Protein AF-A0A969M7V6-F1 (afdb_monomer_lite)

pLDDT: mean 70.4, std 12.47, range [47.31, 86.25]

Foldseek 3Di:
DVVVCPPPQEAEEEPVCCCCLVPVVVVVCVVVVGDHHNYYHYDYQPDDPPDDDPDPPPPDD

Structure (mmCIF, N/CA/C/O backbone):
data_AF-A0A969M7V6-F1
#
_entry.id   AF-A0A969M7V6-F1
#
loop_
_atom_site.group_PDB
_atom_site.id
_atom_site.type_symbol
_atom_site.label_atom_id
_atom_site.label_alt_id
_atom_site.label_comp_id
_atom_site.label_asym_id
_atom_site.label_entity_id
_atom_site.label_seq_id
_atom_site.pdbx_PDB_ins_code
_atom_site.Cartn_x
_atom_site.Cartn_y
_atom_site.Cartn_z
_atom_site.occupancy
_atom_site.B_iso_or_equiv
_atom_site.auth_seq_id
_atom_site.auth_comp_id
_atom_site.auth_asym_id
_atom_site.auth_atom_id
_atom_site.pdbx_PDB_model_num
ATOM 1 N N . MET A 1 1 ? -18.508 10.164 5.071 1.00 61.53 1 MET A N 1
ATOM 2 C CA . MET A 1 1 ? -17.962 9.496 3.865 1.00 61.53 1 MET A CA 1
ATOM 3 C C . MET A 1 1 ? -16.844 8.491 4.187 1.00 61.53 1 MET A C 1
ATOM 5 O O . MET A 1 1 ? -16.855 7.411 3.620 1.00 61.53 1 MET A O 1
ATOM 9 N N . PHE A 1 2 ? -15.951 8.774 5.149 1.00 61.12 2 PHE A N 1
ATOM 10 C CA . PHE A 1 2 ? -14.776 7.948 5.501 1.00 61.12 2 PHE A CA 1
ATOM 11 C C . PHE A 1 2 ? -15.065 6.492 5.939 1.00 61.12 2 PHE A C 1
ATOM 13 O O . PHE A 1 2 ? -14.419 5.569 5.461 1.00 61.12 2 PHE A O 1
ATOM 20 N N . LYS A 1 3 ? -16.089 6.252 6.773 1.00 63.94 3 LYS A N 1
ATOM 21 C CA . LYS A 1 3 ? -16.425 4.903 7.287 1.00 63.94 3 LYS A CA 1
ATOM 22 C C . LYS A 1 3 ? -16.888 3.887 6.226 1.00 63.94 3 LYS A C 1
ATOM 24 O O . LYS A 1 3 ? -16.977 2.712 6.541 1.00 63.94 3 LYS A O 1
ATOM 29 N N . LYS A 1 4 ? -17.237 4.321 5.007 1.00 66.69 4 LYS A N 1
ATOM 30 C CA . LYS A 1 4 ? -17.764 3.424 3.958 1.00 66.69 4 LYS A CA 1
ATOM 31 C C . LYS A 1 4 ? -16.659 2.759 3.130 1.00 66.69 4 LYS A C 1
ATOM 33 O O . LYS A 1 4 ? -16.888 1.705 2.557 1.00 66.69 4 LYS A O 1
ATOM 38 N N . PHE A 1 5 ? -15.485 3.384 3.067 1.00 67.69 5 PHE A N 1
ATOM 39 C CA . PHE A 1 5 ? -14.358 2.951 2.231 1.00 67.69 5 PHE A CA 1
ATOM 40 C C . PHE A 1 5 ? -13.130 2.547 3.060 1.00 67.69 5 PHE A C 1
ATOM 42 O O . PHE A 1 5 ? -12.096 2.188 2.506 1.00 67.69 5 PHE A O 1
ATOM 49 N N . TRP A 1 6 ? -13.244 2.632 4.388 1.00 68.50 6 TRP A N 1
ATOM 50 C CA . TRP A 1 6 ? -12.225 2.23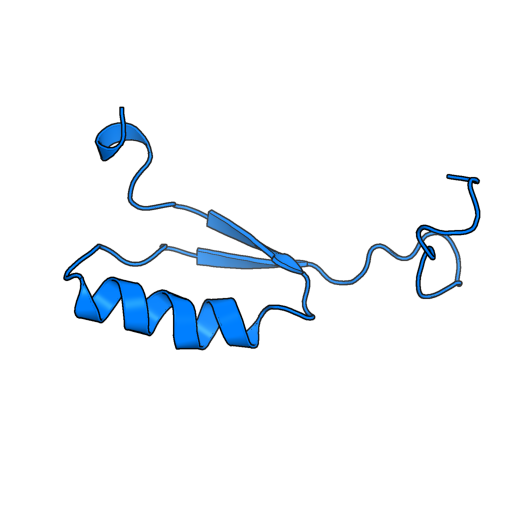1 5.345 1.00 68.50 6 TRP A CA 1
ATOM 51 C C . TRP A 1 6 ? -12.739 1.047 6.173 1.00 68.50 6 TRP A C 1
ATOM 53 O O . TRP A 1 6 ? -13.841 1.160 6.720 1.00 68.50 6 TRP A O 1
ATOM 63 N N . PRO A 1 7 ? -11.971 -0.046 6.340 1.00 70.69 7 PRO A N 1
ATOM 64 C CA . PRO A 1 7 ? -10.608 -0.289 5.843 1.00 70.69 7 PRO A CA 1
ATOM 65 C C . PRO A 1 7 ? -10.542 -0.593 4.339 1.00 70.69 7 PRO A C 1
ATOM 67 O O . PRO A 1 7 ? -11.481 -1.137 3.771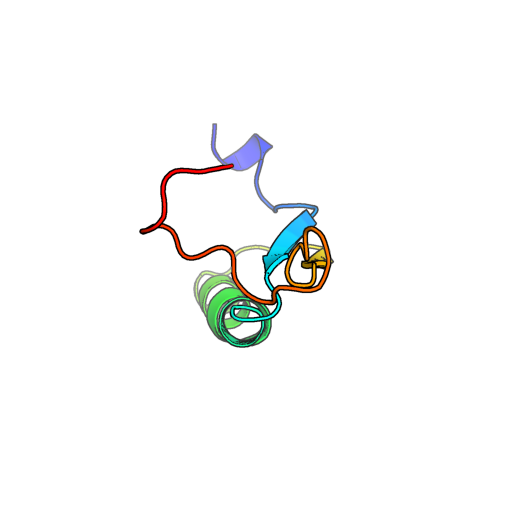 1.00 70.69 7 PRO A O 1
ATOM 70 N N . ALA A 1 8 ? -9.408 -0.276 3.708 1.00 72.06 8 ALA A N 1
ATOM 71 C CA . ALA A 1 8 ? -9.169 -0.615 2.306 1.00 72.06 8 ALA A CA 1
ATOM 72 C C . ALA A 1 8 ? -9.007 -2.138 2.127 1.00 72.06 8 ALA A C 1
ATOM 74 O O . ALA A 1 8 ? -8.142 -2.753 2.756 1.00 72.06 8 ALA A O 1
ATOM 7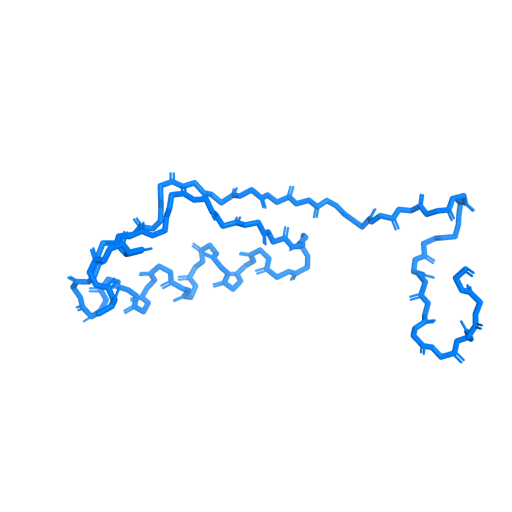5 N N . ASP A 1 9 ? -9.809 -2.748 1.252 1.00 70.94 9 ASP A N 1
ATOM 76 C CA . ASP A 1 9 ? -9.722 -4.186 0.970 1.00 70.94 9 ASP A CA 1
ATOM 77 C C . ASP A 1 9 ? -8.454 -4.556 0.180 1.00 70.94 9 ASP A C 1
ATOM 79 O O . ASP A 1 9 ? -7.819 -5.565 0.486 1.00 70.94 9 ASP A O 1
ATOM 83 N N . VAL A 1 10 ? -8.043 -3.731 -0.794 1.00 75.12 10 VAL A N 1
ATOM 84 C CA . VAL A 1 10 ? -6.870 -3.996 -1.645 1.00 75.12 10 VAL A CA 1
ATOM 85 C C . VAL A 1 10 ? -6.051 -2.726 -1.860 1.00 75.12 10 VAL A C 1
ATOM 87 O O . VAL A 1 10 ? -6.584 -1.702 -2.283 1.00 75.12 10 VAL A O 1
ATOM 90 N N . HIS A 1 11 ? -4.741 -2.807 -1.616 1.00 79.00 11 HIS A N 1
ATOM 91 C CA . HIS A 1 11 ? -3.789 -1.737 -1.912 1.00 79.00 11 HIS A CA 1
ATOM 92 C C . HIS A 1 11 ? -2.925 -2.123 -3.118 1.00 79.00 11 HIS A C 1
ATOM 94 O O . HIS A 1 11 ? -2.054 -2.978 -2.996 1.00 79.00 11 HIS A O 1
ATOM 100 N N . VAL A 1 12 ? -3.165 -1.513 -4.281 1.00 79.00 12 VAL A N 1
ATOM 101 C CA . VAL A 1 12 ? -2.391 -1.767 -5.507 1.00 79.00 12 VAL A CA 1
ATOM 102 C C . VAL A 1 12 ? -1.192 -0.819 -5.557 1.00 79.00 12 VAL A C 1
ATOM 104 O O . VAL A 1 12 ? -1.381 0.393 -5.633 1.00 79.00 12 VAL A O 1
ATOM 107 N N . ILE A 1 13 ? 0.030 -1.353 -5.489 1.00 80.44 13 ILE A N 1
ATOM 108 C CA . ILE A 1 13 ? 1.270 -0.563 -5.446 1.00 80.44 13 ILE A CA 1
ATOM 109 C C . ILE A 1 13 ? 2.345 -1.093 -6.398 1.00 80.44 13 ILE A C 1
ATOM 111 O O . ILE A 1 13 ? 2.411 -2.288 -6.685 1.00 80.44 13 ILE A O 1
ATOM 115 N N . GLY A 1 14 ? 3.241 -0.208 -6.835 1.00 78.00 14 GLY A N 1
ATOM 116 C CA . GLY A 1 14 ? 4.448 -0.589 -7.570 1.00 78.00 14 GLY A CA 1
ATOM 117 C C . GLY A 1 14 ? 5.519 -1.202 -6.658 1.00 78.00 14 GLY A C 1
ATOM 118 O O . GLY A 1 14 ? 5.642 -0.832 -5.487 1.00 78.00 14 GLY A O 1
ATOM 119 N N . LYS A 1 15 ? 6.332 -2.116 -7.202 1.00 75.56 15 LYS A N 1
ATOM 120 C CA . LYS A 1 15 ? 7.420 -2.809 -6.478 1.00 75.56 15 LYS A CA 1
ATOM 121 C C . LYS A 1 15 ? 8.397 -1.865 -5.757 1.00 75.56 15 LYS A C 1
ATOM 123 O O . LYS A 1 15 ? 8.894 -2.219 -4.689 1.00 75.56 15 LYS A O 1
ATOM 128 N N . ASP A 1 16 ? 8.625 -0.667 -6.285 1.00 75.81 16 ASP A N 1
ATOM 129 C CA . ASP A 1 16 ? 9.566 0.314 -5.727 1.00 75.81 16 ASP A CA 1
ATOM 130 C C . ASP A 1 16 ? 9.116 0.907 -4.379 1.00 75.81 16 ASP A C 1
ATOM 132 O O . ASP A 1 16 ? 9.947 1.264 -3.545 1.00 75.81 16 ASP A O 1
ATOM 136 N N . ILE A 1 17 ? 7.804 0.952 -4.115 1.00 80.75 17 ILE A N 1
ATOM 137 C CA . ILE A 1 17 ? 7.224 1.534 -2.887 1.00 80.75 17 ILE A CA 1
ATOM 138 C C . ILE A 1 17 ? 6.704 0.480 -1.899 1.00 80.75 17 ILE A C 1
ATOM 140 O O . ILE A 1 17 ? 6.048 0.825 -0.910 1.00 80.75 17 ILE A O 1
ATOM 144 N N . LEU A 1 18 ? 7.025 -0.798 -2.134 1.00 80.81 18 LEU A N 1
ATOM 145 C CA . LEU A 1 18 ? 6.601 -1.918 -1.291 1.00 80.81 18 LEU A CA 1
ATOM 146 C C . LEU A 1 18 ? 7.020 -1.730 0.167 1.00 80.81 18 LEU A C 1
ATOM 148 O O . LEU A 1 18 ? 6.190 -1.859 1.057 1.00 80.81 18 LEU A O 1
ATOM 152 N N . ARG A 1 19 ? 8.285 -1.367 0.412 1.00 78.06 19 ARG A N 1
ATOM 153 C CA . ARG A 1 19 ? 8.834 -1.218 1.772 1.00 78.06 19 ARG A CA 1
ATOM 154 C C . ARG A 1 19 ? 8.081 -0.173 2.598 1.00 78.06 19 ARG A C 1
ATOM 156 O O . ARG A 1 19 ? 7.849 -0.374 3.786 1.00 78.06 19 ARG A O 1
ATOM 163 N N . PHE A 1 20 ? 7.661 0.920 1.963 1.00 81.81 20 PHE A N 1
ATOM 164 C CA . PHE A 1 20 ? 6.878 1.964 2.622 1.00 81.81 20 PHE A CA 1
ATOM 165 C C . PHE A 1 20 ? 5.487 1.452 3.009 1.00 81.81 20 PHE A C 1
ATOM 167 O O . PHE A 1 20 ? 5.033 1.677 4.130 1.00 81.81 20 PHE A O 1
ATOM 174 N N . HIS A 1 21 ? 4.842 0.702 2.118 1.00 81.62 21 HIS A N 1
ATOM 175 C CA . HIS A 1 21 ? 3.484 0.200 2.323 1.00 81.62 21 HIS A CA 1
ATOM 176 C C . HIS A 1 21 ? 3.403 -1.075 3.171 1.00 81.62 21 HIS A C 1
ATOM 178 O O . HIS A 1 21 ? 2.352 -1.342 3.745 1.00 81.62 21 HIS A O 1
ATOM 184 N N . SER A 1 22 ? 4.487 -1.846 3.282 1.00 79.75 22 SER A N 1
ATOM 185 C CA . SER A 1 22 ? 4.540 -3.066 4.095 1.00 79.75 22 SER A CA 1
ATOM 186 C C . SER A 1 22 ? 5.039 -2.832 5.522 1.00 79.75 22 SER A C 1
ATOM 188 O O . SER A 1 22 ? 4.746 -3.648 6.387 1.00 79.75 22 SER A O 1
ATOM 190 N N . ALA A 1 23 ? 5.800 -1.761 5.780 1.00 82.00 23 ALA A N 1
ATOM 191 C CA . ALA A 1 23 ? 6.381 -1.494 7.101 1.00 82.00 23 ALA A CA 1
ATOM 192 C C . ALA A 1 23 ? 5.879 -0.184 7.721 1.00 82.00 23 ALA A C 1
ATOM 194 O O . ALA A 1 23 ? 5.312 -0.193 8.811 1.00 82.00 23 ALA A O 1
ATOM 195 N N . ILE A 1 24 ? 6.042 0.940 7.019 1.00 84.88 24 ILE A N 1
ATOM 196 C CA . ILE A 1 24 ? 5.744 2.268 7.580 1.00 84.88 24 ILE A CA 1
ATOM 197 C C . ILE A 1 24 ? 4.232 2.490 7.659 1.00 84.88 24 ILE A C 1
ATOM 199 O O . ILE A 1 24 ? 3.719 2.919 8.690 1.00 84.88 24 ILE A O 1
ATOM 203 N N . TRP A 1 25 ? 3.502 2.151 6.597 1.00 84.38 25 TRP A N 1
ATOM 204 C CA . TRP A 1 25 ? 2.052 2.327 6.550 1.00 84.38 25 TRP A CA 1
ATOM 205 C C . 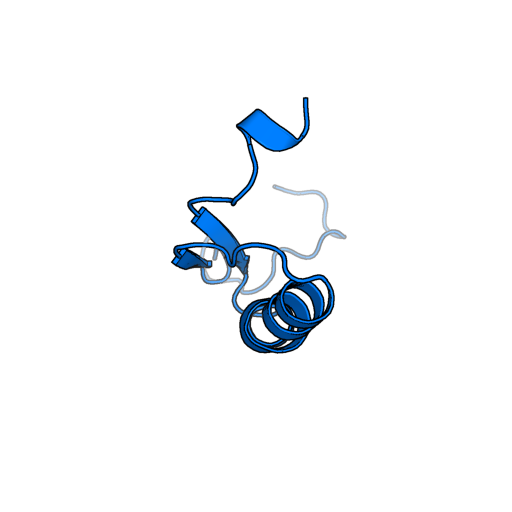TRP A 1 25 ? 1.306 1.511 7.623 1.00 84.38 25 TRP A C 1
ATOM 207 O O . TRP A 1 25 ? 0.526 2.108 8.366 1.00 84.38 25 TRP A O 1
ATOM 217 N N . PRO A 1 26 ? 1.570 0.202 7.814 1.00 83.44 26 PRO A N 1
ATOM 218 C CA . PRO A 1 26 ? 0.944 -0.560 8.889 1.00 83.44 26 PRO A CA 1
ATOM 219 C C . PRO A 1 26 ? 1.321 -0.034 10.274 1.00 83.44 26 PRO A C 1
ATOM 221 O O . PRO A 1 26 ? 0.449 0.055 11.130 1.00 83.44 26 PRO A O 1
ATOM 224 N N . ALA A 1 27 ? 2.574 0.385 10.485 1.00 84.31 27 ALA A N 1
ATOM 225 C CA . ALA A 1 27 ? 3.006 0.954 11.761 1.00 84.31 27 ALA A CA 1
ATOM 226 C C . ALA A 1 27 ? 2.240 2.241 12.116 1.00 84.31 27 ALA A C 1
ATOM 228 O O . ALA A 1 27 ? 1.795 2.400 13.254 1.00 84.31 27 ALA A O 1
ATOM 229 N N . MET A 1 28 ? 2.014 3.128 11.140 1.00 86.25 28 MET A N 1
ATOM 230 C CA . MET A 1 28 ? 1.199 4.332 11.346 1.00 86.25 28 MET A CA 1
ATOM 231 C C . MET A 1 28 ? -0.258 3.988 11.673 1.00 86.25 28 MET A C 1
ATOM 233 O O . MET A 1 28 ? -0.834 4.566 12.595 1.00 86.25 28 MET A O 1
ATOM 237 N N . LEU A 1 29 ? -0.851 3.024 10.962 1.00 84.81 29 LEU A N 1
ATOM 238 C CA . LEU A 1 29 ? -2.227 2.590 11.222 1.00 84.81 29 LEU A CA 1
ATOM 239 C C . LEU A 1 29 ? -2.376 1.926 12.593 1.00 84.81 29 LEU A C 1
ATOM 241 O O . LEU A 1 29 ? -3.337 2.217 13.303 1.00 84.81 29 LEU A O 1
ATOM 245 N N . MET A 1 30 ? -1.406 1.104 12.998 1.00 82.19 30 MET A N 1
ATOM 246 C CA . MET A 1 30 ? -1.371 0.493 14.327 1.00 82.19 30 MET A CA 1
ATOM 247 C C . MET A 1 30 ? -1.245 1.552 15.426 1.00 82.19 30 MET A C 1
ATOM 249 O O . MET A 1 30 ? -1.984 1.493 16.405 1.00 82.19 30 MET A O 1
ATOM 253 N N . SER A 1 31 ? -0.385 2.562 15.247 1.00 85.81 31 SER A N 1
ATOM 254 C CA . SER A 1 31 ? -0.264 3.675 16.200 1.00 85.81 31 SER A CA 1
ATOM 255 C C . SER A 1 31 ? -1.563 4.475 16.339 1.00 85.81 31 SER A C 1
ATOM 257 O O . SER A 1 31 ? -1.844 5.002 17.413 1.00 85.81 31 SER A O 1
ATOM 259 N N . ALA A 1 32 ? -2.354 4.573 15.271 1.00 85.50 32 ALA A N 1
ATOM 260 C CA . ALA A 1 32 ? -3.637 5.267 15.259 1.00 85.50 32 ALA A CA 1
ATOM 261 C C . ALA A 1 32 ? -4.832 4.367 15.648 1.00 85.50 32 ALA A C 1
ATOM 263 O O . ALA A 1 32 ? -5.972 4.823 15.572 1.00 85.50 32 ALA A O 1
ATOM 264 N N . ASN A 1 33 ? -4.600 3.106 16.052 1.00 81.94 33 ASN A N 1
ATOM 265 C CA . ASN A 1 33 ? -5.640 2.092 16.302 1.00 81.94 33 ASN A CA 1
ATOM 266 C C . ASN A 1 33 ? -6.638 1.930 15.134 1.00 81.94 33 ASN A C 1
ATOM 268 O O . ASN A 1 33 ? -7.830 1.680 15.327 1.00 81.94 33 ASN A O 1
ATOM 272 N N . LEU A 1 34 ? -6.156 2.081 13.900 1.00 81.88 34 LEU A N 1
ATOM 273 C CA . LEU A 1 34 ? -6.954 1.929 12.689 1.00 81.88 34 LEU A CA 1
ATOM 274 C C . LEU A 1 34 ? -6.790 0.517 12.099 1.00 81.88 34 LEU A C 1
ATOM 276 O O . LEU A 1 34 ? -5.695 -0.048 12.138 1.00 81.88 34 LEU A O 1
ATOM 280 N N . PRO A 1 35 ? -7.855 -0.062 11.512 1.00 78.38 35 PRO A N 1
ATOM 281 C CA . PRO A 1 35 ? -7.785 -1.377 10.888 1.00 78.38 35 PRO A CA 1
ATOM 282 C C . PRO A 1 35 ? -6.845 -1.388 9.677 1.00 78.38 35 PRO A C 1
ATOM 284 O O . PRO A 1 35 ? -6.865 -0.485 8.839 1.00 78.38 35 PRO A O 1
ATOM 287 N N . LEU A 1 36 ? -6.033 -2.442 9.597 1.00 78.12 36 LEU A N 1
ATOM 288 C CA . LEU A 1 36 ? -5.056 -2.655 8.534 1.00 78.12 36 LEU A CA 1
ATOM 289 C C . LEU A 1 36 ? -5.729 -3.073 7.215 1.00 78.12 36 LEU A C 1
ATOM 291 O O . LEU A 1 36 ? -6.800 -3.687 7.235 1.00 78.12 36 LEU A O 1
ATOM 295 N N . PRO A 1 37 ? -5.104 -2.771 6.062 1.00 76.38 37 PRO A N 1
ATOM 296 C CA . PRO A 1 37 ? -5.583 -3.253 4.774 1.00 76.38 37 PRO A CA 1
ATOM 297 C C . PRO A 1 37 ? -5.501 -4.783 4.699 1.00 76.38 37 PRO A C 1
ATOM 299 O O . PRO A 1 37 ? -4.525 -5.378 5.158 1.00 76.38 37 PRO A O 1
ATOM 302 N N . LYS A 1 38 ? -6.509 -5.427 4.098 1.00 75.94 38 LYS A N 1
ATOM 303 C CA . LYS A 1 38 ? -6.586 -6.901 4.030 1.00 75.94 38 LYS A CA 1
ATOM 304 C C . LYS A 1 38 ? -5.566 -7.510 3.071 1.00 75.94 38 LYS A C 1
ATOM 306 O O . LYS A 1 38 ? -5.155 -8.652 3.258 1.00 75.94 38 LYS A O 1
ATOM 311 N N . SER A 1 39 ? -5.180 -6.797 2.015 1.00 75.50 39 SER A N 1
ATOM 312 C CA . SER A 1 39 ? -4.237 -7.301 1.011 1.00 75.50 39 SER A CA 1
ATOM 313 C C . SER A 1 39 ? -3.475 -6.168 0.322 1.00 75.50 39 SER A C 1
ATOM 315 O O . SER A 1 39 ? -4.053 -5.141 -0.034 1.00 75.50 39 SER A O 1
ATOM 317 N N . ILE A 1 40 ? -2.171 -6.366 0.104 1.00 77.62 40 ILE A N 1
ATOM 318 C CA . ILE A 1 40 ? -1.307 -5.460 -0.666 1.00 77.62 40 ILE A CA 1
ATOM 319 C C . ILE A 1 40 ? -0.949 -6.168 -1.9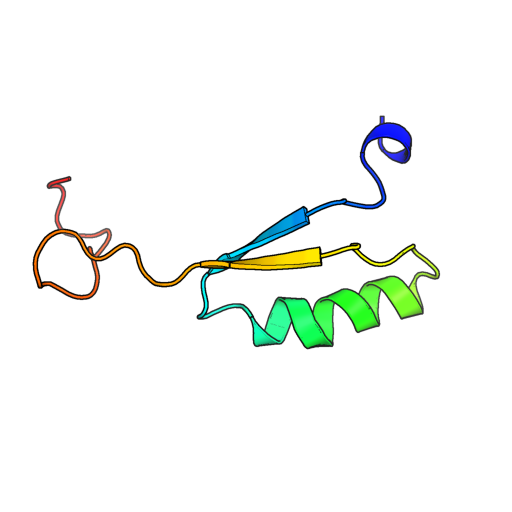74 1.00 77.62 40 ILE A C 1
ATOM 321 O O . ILE A 1 40 ? -0.232 -7.167 -1.969 1.00 77.62 40 ILE A O 1
ATOM 325 N N . PHE A 1 41 ? -1.467 -5.665 -3.091 1.00 77.25 41 PHE A N 1
ATOM 326 C CA . PHE A 1 41 ? -1.184 -6.179 -4.423 1.00 77.25 41 PHE A CA 1
ATOM 327 C C . PHE A 1 41 ? -0.021 -5.402 -5.036 1.00 77.25 41 PHE A C 1
ATOM 329 O O . PHE A 1 41 ? -0.129 -4.210 -5.319 1.00 77.25 41 PHE A O 1
ATOM 336 N N . VAL A 1 42 ? 1.105 -6.080 -5.237 1.00 76.62 42 VAL A N 1
ATOM 337 C CA . VAL A 1 42 ? 2.316 -5.465 -5.783 1.00 76.62 42 VAL A CA 1
ATOM 338 C C . VAL A 1 42 ? 2.416 -5.795 -7.260 1.00 76.62 42 VAL A C 1
ATOM 340 O O . VAL A 1 42 ? 2.584 -6.960 -7.620 1.00 76.62 42 VAL A O 1
ATOM 343 N N . HIS A 1 43 ? 2.357 -4.780 -8.116 1.00 77.31 43 HIS A N 1
ATOM 344 C CA . HIS A 1 43 ? 2.627 -4.951 -9.537 1.00 77.31 43 HIS A CA 1
ATOM 345 C C . HIS A 1 43 ? 4.065 -4.533 -9.875 1.00 77.31 43 HIS 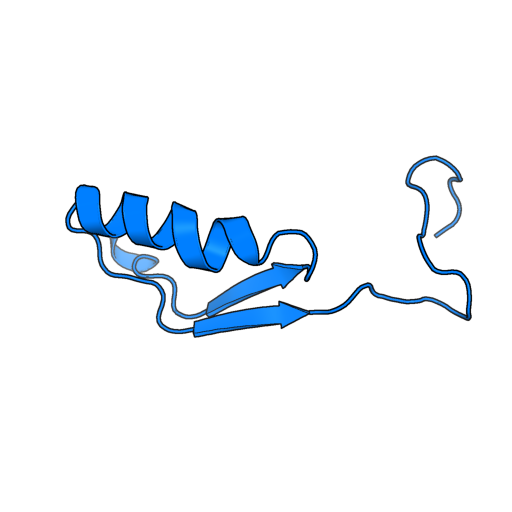A C 1
ATOM 347 O O . HIS A 1 43 ? 4.649 -3.618 -9.285 1.00 77.31 43 HIS A O 1
ATOM 353 N N . GLY A 1 44 ? 4.662 -5.245 -10.831 1.00 68.12 44 GLY A N 1
ATOM 354 C CA . GLY A 1 44 ? 5.951 -4.877 -11.409 1.00 68.12 44 GLY A CA 1
ATOM 355 C C . GLY A 1 44 ? 5.844 -3.648 -12.313 1.00 68.12 44 GLY A C 1
ATOM 356 O O . GLY A 1 44 ? 4.754 -3.137 -12.585 1.00 68.12 44 GLY A O 1
ATOM 357 N N . LEU A 1 45 ? 6.995 -3.181 -12.794 1.00 63.66 45 LEU A N 1
ATOM 358 C CA . LEU A 1 45 ? 7.057 -2.150 -13.825 1.00 63.66 45 LEU A CA 1
ATOM 359 C C . LEU A 1 45 ? 6.370 -2.659 -15.097 1.00 63.66 45 LEU A C 1
ATOM 361 O O . LEU A 1 45 ? 6.725 -3.718 -15.619 1.00 63.66 45 LEU A O 1
ATOM 365 N N . ILE A 1 46 ? 5.406 -1.889 -15.601 1.00 61.41 46 ILE A N 1
ATOM 366 C CA . ILE A 1 46 ? 4.790 -2.140 -16.903 1.00 61.41 46 ILE A CA 1
ATOM 367 C C . ILE A 1 46 ? 5.879 -1.898 -17.952 1.00 61.41 46 ILE A C 1
ATOM 369 O O . ILE A 1 46 ? 6.315 -0.769 -18.156 1.00 61.41 46 ILE A O 1
ATOM 373 N N . THR A 1 47 ? 6.376 -2.970 -18.565 1.00 50.25 47 THR A N 1
ATOM 374 C CA . THR A 1 47 ? 7.405 -2.908 -19.609 1.00 50.25 47 THR A CA 1
ATOM 375 C C . THR A 1 47 ? 6.706 -2.945 -20.964 1.00 50.25 47 THR A C 1
ATOM 377 O O . THR A 1 47 ? 6.273 -4.004 -21.413 1.00 50.25 47 THR A O 1
ATOM 380 N N . SER A 1 48 ? 6.566 -1.795 -21.627 1.00 47.47 48 SER A N 1
ATOM 381 C CA . SER A 1 48 ? 6.179 -1.764 -23.041 1.00 47.47 48 SER A CA 1
ATOM 382 C C . SER A 1 48 ? 7.428 -2.055 -23.875 1.00 47.47 48 SER A C 1
ATOM 384 O O . SER A 1 48 ? 8.337 -1.236 -23.940 1.00 47.47 48 SER A O 1
ATOM 386 N N . ARG A 1 49 ? 7.511 -3.265 -24.447 1.00 52.56 49 ARG A N 1
ATOM 387 C CA . ARG A 1 49 ? 8.540 -3.701 -25.418 1.00 52.56 49 ARG A CA 1
ATOM 388 C C . ARG A 1 49 ? 9.999 -3.370 -25.046 1.00 52.56 49 ARG A C 1
ATOM 390 O O . ARG A 1 49 ? 10.642 -2.541 -25.677 1.00 52.56 49 ARG A O 1
ATOM 397 N N . GLY A 1 50 ? 10.561 -4.103 -24.084 1.00 52.06 50 GLY A N 1
ATOM 398 C CA . GLY A 1 50 ? 12.020 -4.258 -23.933 1.00 52.06 50 GLY A CA 1
ATOM 399 C C . GLY A 1 50 ? 12.785 -3.075 -23.330 1.00 52.06 50 GLY A C 1
ATOM 400 O O . GLY A 1 50 ? 13.862 -3.286 -22.776 1.00 52.06 50 GLY A O 1
ATOM 401 N N . SER A 1 51 ? 12.221 -1.872 -23.335 1.00 47.31 51 SER A N 1
ATOM 402 C CA . SER A 1 51 ? 12.777 -0.730 -22.617 1.00 47.31 51 SER A CA 1
ATOM 403 C C . SER A 1 51 ? 12.195 -0.717 -21.213 1.00 47.31 51 SER A C 1
ATOM 405 O O . SER A 1 51 ? 11.018 -0.425 -20.994 1.00 47.31 51 SER A O 1
ATOM 407 N N . LYS A 1 52 ? 13.025 -1.093 -20.238 1.00 54.00 52 LYS A N 1
ATOM 408 C CA . LYS A 1 52 ? 12.771 -0.692 -18.856 1.00 54.00 52 LYS A CA 1
ATOM 409 C C . LYS A 1 52 ? 12.638 0.828 -18.862 1.00 54.00 52 LYS A C 1
ATOM 411 O O . LYS A 1 52 ? 13.347 1.483 -19.614 1.00 54.00 52 LYS A O 1
ATOM 416 N N . GLU A 1 53 ? 11.742 1.324 -18.011 1.00 53.81 53 GLU A N 1
ATOM 417 C CA . GLU A 1 53 ? 11.493 2.745 -17.758 1.00 53.81 53 GLU A CA 1
ATOM 418 C C . GLU A 1 53 ? 10.949 3.502 -18.989 1.00 53.81 53 GLU A C 1
ATOM 420 O O . GLU A 1 53 ? 11.673 3.820 -19.920 1.00 53.81 53 GLU A O 1
ATOM 425 N N . CYS A 1 54 ? 9.650 3.835 -18.990 1.00 51.59 54 CYS A N 1
ATOM 426 C CA . CYS A 1 54 ? 9.146 4.964 -19.778 1.00 51.59 54 CYS A CA 1
ATOM 427 C C . CYS A 1 54 ? 9.502 6.241 -19.000 1.00 51.59 54 CYS A C 1
ATOM 429 O O . CYS A 1 54 ? 8.817 6.552 -18.015 1.00 51.59 54 CYS A O 1
ATOM 431 N N . PRO A 1 55 ? 10.573 6.973 -19.356 1.00 47.44 55 PRO A N 1
ATOM 432 C CA . PRO A 1 55 ? 10.872 8.236 -18.712 1.00 47.44 55 PRO A CA 1
ATOM 433 C C . PRO A 1 55 ? 9.757 9.227 -19.038 1.00 47.44 55 PRO A C 1
ATOM 435 O O . PRO A 1 55 ? 9.418 9.450 -20.197 1.00 47.44 55 PRO A O 1
ATOM 438 N N . LYS A 1 56 ? 9.239 9.898 -18.008 1.00 55.06 56 LYS A N 1
ATOM 439 C CA . LYS A 1 56 ? 8.192 10.935 -18.106 1.00 55.06 56 LYS A CA 1
ATOM 440 C C . LYS A 1 56 ? 8.610 12.167 -18.939 1.00 55.06 56 LYS A C 1
ATOM 442 O O . LYS A 1 56 ? 7.850 13.122 -19.035 1.00 55.06 56 LYS A O 1
ATOM 447 N N . HIS A 1 57 ? 9.821 12.157 -19.500 1.00 55.03 57 HIS A N 1
ATOM 448 C CA . HIS A 1 57 ? 10.446 13.257 -20.231 1.00 55.03 57 HIS A CA 1
ATOM 449 C C . HIS A 1 57 ? 10.499 13.072 -21.752 1.00 55.03 57 HIS A C 1
ATOM 451 O O . HIS A 1 57 ? 10.804 14.035 -22.448 1.00 55.03 57 HIS A O 1
ATOM 457 N N . VAL A 1 58 ? 10.185 11.893 -22.292 1.00 50.97 58 VAL A N 1
ATOM 458 C CA . VAL A 1 58 ? 10.043 11.712 -23.744 1.00 50.97 58 VAL A CA 1
ATOM 459 C C . VAL A 1 58 ? 8.568 11.484 -24.019 1.00 50.97 58 VAL A C 1
ATOM 461 O O . VAL A 1 58 ? 8.021 10.437 -23.690 1.00 50.97 58 VAL A O 1
ATOM 464 N N . GLY A 1 59 ? 7.914 12.519 -24.545 1.00 53.41 59 GLY A N 1
ATOM 465 C CA . GLY A 1 59 ? 6.468 12.605 -24.740 1.00 53.41 59 GLY A CA 1
ATOM 466 C C . GLY A 1 59 ? 5.906 11.707 -25.839 1.00 53.41 59 GLY A C 1
ATOM 467 O O . GLY A 1 59 ? 5.139 12.198 -26.652 1.00 53.41 59 GLY A O 1
ATOM 468 N N . ASN A 1 60 ? 6.256 10.422 -25.855 1.00 48.16 60 ASN A N 1
ATOM 469 C CA . ASN A 1 60 ? 5.611 9.422 -26.697 1.00 48.16 60 ASN A CA 1
ATOM 470 C C . ASN A 1 60 ? 5.217 8.222 -25.832 1.00 48.16 60 ASN A C 1
ATOM 472 O O . ASN A 1 60 ? 6.033 7.336 -25.562 1.00 48.16 60 ASN A O 1
ATOM 476 N N . CYS A 1 61 ? 3.959 8.244 -25.394 1.00 52.81 61 CYS A N 1
ATOM 477 C CA . CYS A 1 61 ? 3.196 7.032 -25.116 1.00 52.81 61 CYS A CA 1
ATOM 478 C C . CYS A 1 61 ? 2.645 6.484 -26.435 1.00 52.81 61 CYS A C 1
ATOM 480 O O . CYS A 1 61 ? 2.217 7.318 -27.265 1.00 52.81 61 CYS A O 1
#

Radius of gyration: 15.81 Å; chains: 1; bounding box: 31×21×43 Å

Sequence (61 aa):
MFKKFWPADVHVIGKDILRFHSAIWPAMLMSANLPLPKSIFVHGLITSRGSKECPKHVGNC

Secondary structure (DSSP, 8-state):
-GGGT-S-SEEEEEGGGHHIIIIIHHHHHHHTTPPPPSEEEEE----STT-S---TTS---